Protein AF-A0A833CZT3-F1 (afdb_monomer_lite)

Radius of gyration: 21.4 Å; chains: 1; bounding box: 50×75×38 Å

Structure (mmCIF, N/CA/C/O backbone):
data_AF-A0A833CZT3-F1
#
_entry.id   AF-A0A833CZT3-F1
#
loop_
_atom_site.group_PDB
_atom_site.id
_atom_site.type_symbol
_atom_site.label_atom_id
_atom_site.label_alt_id
_atom_site.label_comp_id
_atom_site.label_asym_id
_atom_site.label_entity_id
_atom_site.label_seq_id
_atom_site.pdbx_PDB_ins_code
_atom_site.Cartn_x
_atom_site.Cartn_y
_atom_site.Cartn_z
_atom_site.occupancy
_atom_site.B_iso_or_equiv
_atom_site.auth_seq_id
_atom_site.auth_comp_id
_atom_site.auth_asym_id
_atom_site.auth_atom_id
_atom_site.pdbx_PDB_model_num
ATOM 1 N N . MET A 1 1 ? -36.996 -59.908 12.625 1.00 32.78 1 MET A N 1
ATOM 2 C CA . MET A 1 1 ? -36.612 -59.934 11.190 1.00 32.78 1 MET A CA 1
ATOM 3 C C . MET A 1 1 ? -37.370 -58.803 10.497 1.00 32.78 1 MET A C 1
ATOM 5 O O . MET A 1 1 ? -38.578 -58.817 10.621 1.00 32.78 1 MET A O 1
ATOM 9 N N . LYS A 1 2 ? -36.818 -57.782 9.831 1.00 33.75 2 LYS A N 1
ATOM 10 C CA . LYS A 1 2 ? -35.468 -57.422 9.361 1.00 33.75 2 LYS A CA 1
ATOM 11 C C . LYS A 1 2 ? -35.389 -55.869 9.273 1.00 33.75 2 LYS A C 1
ATOM 13 O O . LYS A 1 2 ? -36.351 -55.258 8.835 1.00 33.75 2 LYS A O 1
ATOM 18 N N . TYR A 1 3 ? -34.263 -55.313 9.741 1.00 38.62 3 TYR A N 1
ATOM 19 C CA . TYR A 1 3 ? -33.428 -54.179 9.262 1.00 38.62 3 TYR A CA 1
ATOM 20 C C . TYR A 1 3 ? -34.076 -52.997 8.496 1.00 38.62 3 TYR A C 1
ATOM 22 O O . TYR A 1 3 ? -34.686 -53.204 7.457 1.00 38.62 3 TYR A O 1
ATOM 30 N N . GLN A 1 4 ? -34.035 -51.766 9.047 1.00 42.34 4 GLN A N 1
ATOM 31 C CA . GLN A 1 4 ? -33.051 -50.671 8.789 1.00 42.34 4 GLN A CA 1
ATOM 32 C C . GLN A 1 4 ? -33.080 -50.143 7.331 1.00 42.34 4 GLN A C 1
ATOM 34 O O . GLN A 1 4 ? -33.049 -50.921 6.394 1.00 42.34 4 GLN A O 1
ATOM 39 N N . ALA A 1 5 ? -33.116 -48.840 7.039 1.00 45.94 5 ALA A N 1
ATOM 40 C CA . ALA A 1 5 ? -32.350 -47.769 7.665 1.00 45.94 5 ALA A CA 1
ATOM 41 C C . ALA A 1 5 ? -33.053 -46.400 7.549 1.00 45.94 5 ALA A C 1
ATOM 43 O O . ALA A 1 5 ? -33.367 -45.950 6.447 1.00 45.94 5 ALA A O 1
ATOM 44 N N . LEU A 1 6 ? -33.200 -45.685 8.672 1.00 45.09 6 LEU A N 1
ATOM 45 C CA . LEU A 1 6 ? -33.246 -44.224 8.623 1.00 45.09 6 LEU A CA 1
ATOM 46 C C . LEU A 1 6 ? -31.851 -43.753 8.193 1.00 45.09 6 LEU A C 1
ATOM 48 O O . LEU A 1 6 ? -30.884 -43.907 8.938 1.00 45.09 6 LEU A O 1
ATOM 52 N N . ARG A 1 7 ? -31.742 -43.187 6.990 1.00 49.16 7 ARG A N 1
ATOM 53 C CA . ARG A 1 7 ? -30.570 -42.412 6.563 1.00 49.16 7 ARG A CA 1
ATOM 54 C C . ARG A 1 7 ? -30.563 -41.086 7.326 1.00 49.16 7 ARG A C 1
ATOM 56 O O . ARG A 1 7 ? -30.958 -40.054 6.798 1.00 49.16 7 ARG A O 1
ATOM 63 N N . GLY A 1 8 ? -30.165 -41.134 8.593 1.00 48.94 8 GLY A N 1
ATOM 64 C CA . GLY A 1 8 ? -29.804 -39.946 9.354 1.00 48.94 8 GLY A CA 1
ATOM 65 C C . GLY A 1 8 ? -28.436 -39.474 8.883 1.00 48.94 8 GLY A C 1
ATOM 66 O O . GLY A 1 8 ? -27.442 -40.170 9.084 1.00 48.94 8 GLY A O 1
ATOM 67 N N . LEU A 1 9 ? -28.387 -38.320 8.222 1.00 51.62 9 LEU A N 1
ATOM 68 C CA . LEU A 1 9 ? -27.139 -37.631 7.928 1.00 51.62 9 LEU A CA 1
ATOM 69 C C . LEU A 1 9 ? -26.579 -37.126 9.269 1.00 51.62 9 LEU A C 1
ATOM 71 O O . LEU A 1 9 ? -26.989 -36.085 9.775 1.00 51.62 9 LEU A O 1
ATOM 75 N N . LEU A 1 10 ? -25.699 -37.910 9.891 1.00 49.53 10 LEU A N 1
ATOM 76 C CA . LEU A 1 10 ? -24.918 -37.479 11.046 1.00 49.53 10 LEU A CA 1
ATOM 77 C C . LEU A 1 10 ? -23.901 -36.448 10.553 1.00 49.53 10 LEU A C 1
ATOM 79 O O . LEU A 1 10 ? -22.833 -36.799 10.053 1.00 49.53 10 LEU A O 1
ATOM 83 N N . LEU A 1 11 ? -24.254 -35.169 10.676 1.00 50.94 11 LEU A N 1
ATOM 84 C CA . LEU A 1 11 ? -23.289 -34.079 10.647 1.00 50.94 11 LEU A CA 1
ATOM 85 C C . LEU A 1 11 ? -22.422 -34.218 11.898 1.00 50.94 11 LEU A C 1
ATOM 87 O O . LEU A 1 11 ? -22.741 -33.693 12.963 1.00 50.94 11 LEU A O 1
ATOM 91 N N . LEU A 1 12 ? -21.347 -34.995 11.774 1.00 48.50 12 LEU A N 1
ATOM 92 C CA . LEU A 1 12 ? -20.255 -34.965 12.731 1.00 48.50 12 LEU A CA 1
ATOM 93 C C . LEU A 1 12 ? -19.756 -33.515 12.789 1.00 48.50 12 LEU A C 1
ATOM 95 O O . LEU A 1 12 ? -19.436 -32.963 11.732 1.00 48.50 12 LEU A O 1
ATOM 99 N N . PRO A 1 13 ? -19.692 -32.881 13.973 1.00 46.50 13 PRO A N 1
ATOM 100 C CA . PRO A 1 13 ? -18.982 -31.626 14.107 1.00 46.50 13 PRO A CA 1
ATOM 101 C C . PRO A 1 13 ? -17.536 -31.922 13.728 1.00 46.50 13 PRO A C 1
ATOM 103 O O . PRO A 1 13 ? -16.811 -32.613 14.445 1.00 46.50 13 PRO A O 1
ATOM 106 N N . ILE A 1 14 ? -17.139 -31.464 12.543 1.00 49.97 14 ILE A N 1
ATOM 107 C CA . ILE A 1 14 ? -15.740 -31.423 12.161 1.00 49.97 14 ILE A CA 1
ATOM 108 C C . ILE A 1 14 ? -15.131 -30.448 13.159 1.00 49.97 14 ILE A C 1
ATOM 110 O O . ILE A 1 14 ? -15.304 -29.236 13.042 1.00 49.97 14 ILE A O 1
ATOM 114 N N . PHE A 1 15 ? -14.472 -30.990 14.180 1.00 43.94 15 PHE A N 1
ATOM 115 C CA . PHE A 1 15 ? -13.509 -30.249 14.969 1.00 43.94 15 PHE A CA 1
ATOM 116 C C . PHE A 1 15 ? -12.387 -29.864 14.008 1.00 43.94 15 PHE A C 1
ATOM 118 O O . PHE A 1 15 ? -11.391 -30.569 13.855 1.00 43.94 15 PHE A O 1
ATOM 125 N N . LEU A 1 16 ? -12.598 -28.755 13.301 1.00 44.97 16 LEU A N 1
ATOM 126 C CA . LEU A 1 16 ? -11.530 -27.961 12.735 1.00 44.97 16 LEU A CA 1
ATOM 127 C C . LEU A 1 16 ? -10.726 -27.489 13.940 1.00 44.97 16 LEU A C 1
ATOM 129 O O . LEU A 1 16 ? -11.037 -26.468 14.542 1.00 44.97 16 LEU A O 1
ATOM 133 N N . ASN A 1 17 ? -9.732 -28.282 14.334 1.00 31.69 17 ASN A N 1
ATOM 134 C CA . ASN A 1 17 ? -8.606 -27.749 15.077 1.00 31.69 17 ASN A CA 1
ATOM 135 C C . ASN A 1 17 ? -8.066 -26.596 14.223 1.00 31.69 17 ASN A C 1
ATOM 137 O O . ASN A 1 17 ? -7.616 -26.869 13.105 1.00 31.69 17 ASN A O 1
ATOM 141 N N . PRO A 1 18 ? -8.096 -25.336 14.693 1.00 36.47 18 PRO A N 1
ATOM 142 C CA . PRO A 1 18 ? -7.366 -24.263 14.046 1.00 36.47 18 PRO A CA 1
ATOM 143 C C . PRO A 1 18 ? -5.893 -24.483 14.399 1.00 36.47 18 PRO A C 1
ATOM 145 O O . PRO A 1 18 ? -5.313 -23.811 15.245 1.00 36.47 18 PRO A O 1
ATOM 148 N N . ALA A 1 19 ? -5.306 -25.530 13.826 1.00 38.81 19 ALA A N 1
ATOM 149 C CA . ALA A 1 19 ? -3.889 -25.777 13.920 1.00 38.81 19 ALA A CA 1
ATOM 150 C C . ALA A 1 19 ? -3.212 -24.777 12.980 1.00 38.81 19 ALA A C 1
ATOM 152 O O . ALA A 1 19 ? -3.264 -24.928 11.763 1.00 38.81 19 ALA A O 1
ATOM 153 N N . TYR A 1 20 ? -2.583 -23.783 13.605 1.00 36.19 20 TYR A N 1
ATOM 154 C CA . TYR A 1 20 ? -1.649 -22.818 13.033 1.00 36.19 20 TYR A CA 1
ATOM 155 C C . TYR A 1 20 ? -2.251 -21.668 12.225 1.00 36.19 20 TYR A C 1
ATOM 157 O O . TYR A 1 20 ? -2.360 -21.685 11.003 1.00 36.19 20 TYR A O 1
ATOM 165 N N . GLY A 1 21 ? -2.540 -20.613 12.980 1.00 31.36 21 GLY A N 1
ATOM 166 C CA . GLY A 1 21 ? -2.697 -19.242 12.521 1.00 31.36 21 GLY A CA 1
ATOM 167 C C . GLY A 1 21 ? -2.671 -18.301 13.723 1.00 31.36 21 GLY A C 1
ATOM 168 O O . GLY A 1 21 ? -3.578 -17.493 13.891 1.00 31.36 21 GLY A O 1
ATOM 169 N N . GLU A 1 22 ? -1.692 -18.457 14.622 1.00 31.70 22 GLU A N 1
ATOM 170 C CA . GLU A 1 22 ? -1.299 -17.336 15.479 1.00 31.70 22 GLU A CA 1
ATOM 171 C C . GLU A 1 22 ? -0.923 -16.188 14.529 1.00 31.70 22 GLU A C 1
ATOM 173 O O . GLU A 1 22 ? 0.098 -16.300 13.868 1.00 31.70 22 GLU A O 1
ATOM 178 N N . GLU A 1 23 ? -1.808 -15.188 14.394 1.00 36.06 23 GLU A N 1
ATOM 179 C CA . GLU A 1 23 ? -1.685 -13.897 13.673 1.00 36.06 23 GLU A CA 1
ATOM 180 C C . GLU A 1 23 ? -2.893 -13.587 12.765 1.00 36.06 23 GLU A C 1
ATOM 182 O O . GLU A 1 23 ? -2.754 -13.419 11.560 1.00 36.06 23 GLU A O 1
ATOM 187 N N . ILE A 1 24 ? -4.093 -13.399 13.325 1.00 47.78 24 ILE A N 1
ATOM 188 C CA . ILE A 1 24 ? -5.008 -12.397 12.747 1.00 47.78 24 ILE A CA 1
ATOM 189 C C . ILE A 1 24 ? -5.691 -11.621 13.881 1.00 47.78 24 ILE A C 1
ATOM 191 O O . ILE A 1 24 ? -6.677 -12.097 14.442 1.00 47.78 24 ILE A O 1
ATOM 195 N N . PRO A 1 25 ? -5.200 -10.414 14.220 1.00 48.06 25 PRO A N 1
ATOM 196 C CA . PRO A 1 25 ? -6.088 -9.399 14.773 1.00 48.06 25 PRO A CA 1
ATOM 197 C C . PRO A 1 25 ? -5.809 -8.041 14.113 1.00 48.06 25 PRO A C 1
ATOM 199 O O . PRO A 1 25 ? -4.754 -7.445 14.353 1.00 48.06 25 PRO A O 1
ATOM 202 N N . ASP A 1 26 ? -6.709 -7.625 13.210 1.00 52.22 26 ASP A N 1
ATOM 203 C CA . ASP A 1 26 ? -7.137 -6.229 12.940 1.00 52.22 26 ASP A CA 1
ATOM 204 C C . ASP A 1 26 ? -7.526 -5.951 11.482 1.00 52.22 26 ASP A C 1
ATOM 206 O O . ASP A 1 26 ? -8.266 -5.013 11.215 1.00 52.22 26 ASP A O 1
ATOM 210 N N . ILE A 1 27 ? -7.054 -6.749 10.524 1.00 56.84 27 ILE A N 1
ATOM 211 C CA . ILE A 1 27 ? -7.350 -6.524 9.104 1.00 56.84 27 ILE A CA 1
ATOM 212 C C . ILE A 1 27 ? -8.519 -7.422 8.703 1.00 56.84 27 ILE A C 1
ATOM 214 O O . ILE A 1 27 ? -8.466 -8.641 8.890 1.00 56.84 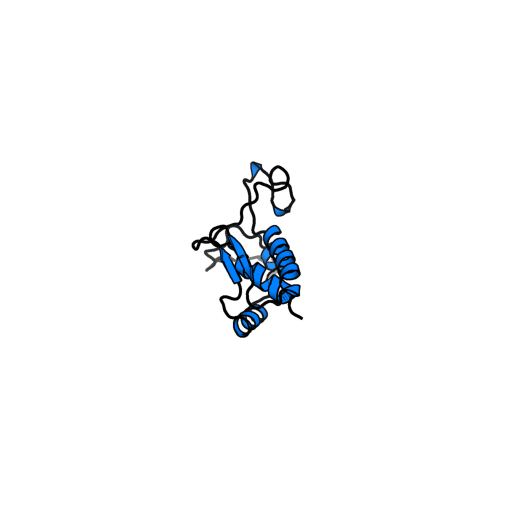27 ILE A O 1
ATOM 218 N N . SER A 1 28 ? -9.589 -6.826 8.177 1.00 61.25 28 SER A N 1
ATOM 219 C CA . SER A 1 28 ? -10.808 -7.553 7.824 1.00 61.25 28 SER A CA 1
ATOM 220 C C . SER A 1 28 ? -10.541 -8.613 6.741 1.00 61.25 28 SER A C 1
ATOM 222 O O . SER A 1 28 ? -9.732 -8.423 5.835 1.00 61.25 28 SER A O 1
ATOM 224 N N . LEU A 1 29 ? -11.257 -9.743 6.775 1.00 63.91 29 LEU A N 1
ATOM 225 C CA . LEU A 1 29 ? -11.205 -10.743 5.689 1.00 63.91 29 LEU A CA 1
ATOM 226 C C . LEU A 1 29 ? -11.550 -10.129 4.320 1.00 63.91 29 LEU A C 1
ATOM 228 O O . LEU A 1 29 ? -11.051 -10.573 3.287 1.00 63.91 29 LEU A O 1
ATOM 232 N N . ARG A 1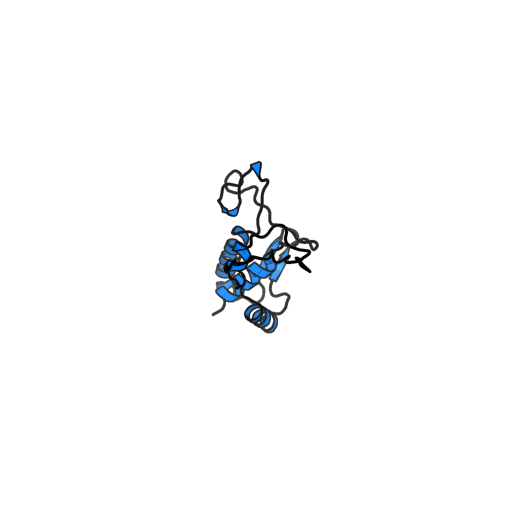 30 ? -12.385 -9.082 4.325 1.00 66.62 30 ARG A N 1
ATOM 233 C CA . ARG A 1 30 ? -12.749 -8.303 3.141 1.00 66.62 30 ARG A CA 1
ATOM 234 C C . ARG A 1 30 ? -11.535 -7.620 2.514 1.00 66.62 30 ARG A C 1
ATOM 236 O O . ARG A 1 30 ? -11.410 -7.668 1.294 1.00 66.62 30 ARG A O 1
ATOM 243 N N . PHE A 1 31 ? -10.635 -7.059 3.323 1.00 72.88 31 PHE A N 1
ATOM 244 C CA . PHE A 1 31 ? -9.412 -6.436 2.826 1.00 72.88 31 PHE A CA 1
ATOM 245 C C . PHE A 1 31 ? -8.601 -7.418 1.971 1.00 72.88 31 PHE A C 1
ATOM 247 O O . PHE A 1 31 ? -8.286 -7.130 0.818 1.00 72.88 31 PHE A O 1
ATOM 254 N N . TYR A 1 32 ? -8.318 -8.612 2.498 1.00 72.56 32 TYR A N 1
ATOM 255 C CA . TYR A 1 32 ? -7.535 -9.610 1.766 1.00 72.56 32 TYR A CA 1
ATOM 256 C C . TYR A 1 32 ? -8.250 -10.104 0.506 1.00 72.56 32 TYR A C 1
ATOM 258 O O . TYR A 1 32 ? -7.611 -10.259 -0.530 1.00 72.56 32 TYR A O 1
ATOM 266 N N . ALA A 1 33 ? -9.571 -10.290 0.552 1.00 74.38 33 ALA A N 1
ATOM 267 C CA . ALA A 1 33 ? -10.341 -10.698 -0.623 1.00 74.38 33 ALA A CA 1
ATOM 268 C C . ALA A 1 33 ? -10.322 -9.657 -1.760 1.00 74.38 33 ALA A C 1
ATOM 270 O O . ALA A 1 33 ? -10.476 -10.023 -2.924 1.00 74.38 33 ALA A O 1
ATOM 271 N N . GLN A 1 34 ? -10.162 -8.373 -1.430 1.00 81.88 34 GLN A N 1
ATOM 272 C CA . GLN A 1 34 ? -10.256 -7.271 -2.385 1.00 81.88 34 GLN A CA 1
ATOM 273 C C . GLN A 1 34 ? -8.891 -6.775 -2.880 1.00 81.88 34 GLN A C 1
ATOM 275 O O . GLN A 1 34 ? -8.768 -6.403 -4.048 1.00 81.88 34 GLN A O 1
ATOM 280 N N . TRP A 1 35 ? -7.876 -6.763 -2.013 1.00 87.06 35 TRP A N 1
ATOM 281 C CA . TRP A 1 35 ? -6.595 -6.098 -2.278 1.00 87.06 35 TRP A CA 1
ATOM 282 C C . TRP A 1 35 ? -5.402 -7.048 -2.402 1.00 87.06 35 TRP A C 1
ATOM 284 O O . TRP A 1 35 ? -4.317 -6.606 -2.787 1.00 87.06 35 TRP A O 1
ATOM 294 N N . ASP A 1 36 ? -5.559 -8.342 -2.110 1.00 84.88 36 ASP A N 1
ATOM 295 C CA . ASP A 1 36 ? -4.474 -9.299 -2.326 1.00 84.88 36 ASP A CA 1
ATOM 296 C C . ASP A 1 36 ? -4.236 -9.533 -3.827 1.00 84.88 36 ASP A C 1
ATOM 298 O O . ASP A 1 36 ? -5.099 -10.011 -4.562 1.00 84.88 36 ASP A O 1
ATOM 302 N N . VAL A 1 37 ? -3.026 -9.219 -4.291 1.00 88.31 37 VAL A N 1
ATOM 303 C CA . VAL A 1 37 ? -2.584 -9.484 -5.673 1.00 88.31 37 VAL A CA 1
ATOM 304 C C . VAL A 1 37 ? -2.108 -10.922 -5.889 1.00 88.31 37 VAL A C 1
ATOM 306 O O . VAL A 1 37 ? -1.856 -11.333 -7.025 1.00 88.31 37 VAL A O 1
ATOM 309 N N . GLY A 1 38 ? -1.951 -11.686 -4.806 1.00 87.50 38 GLY A N 1
ATOM 310 C CA . GLY A 1 38 ? -1.468 -13.056 -4.824 1.00 87.50 38 GLY A CA 1
ATOM 311 C C . GLY A 1 38 ? 0.049 -13.191 -4.999 1.00 87.50 38 GLY A C 1
ATOM 312 O O . GLY A 1 38 ? 0.764 -12.306 -5.482 1.00 87.50 38 GLY A O 1
ATOM 313 N N . GLU A 1 39 ? 0.549 -14.367 -4.622 1.00 88.69 39 GLU A N 1
ATOM 314 C CA . GLU A 1 39 ? 1.985 -14.655 -4.518 1.00 88.69 39 GLU A CA 1
ATOM 315 C C . GLU A 1 39 ? 2.732 -14.497 -5.850 1.00 88.69 39 GLU A C 1
ATOM 317 O O . GLU A 1 39 ? 3.828 -13.944 -5.900 1.00 88.69 39 GLU A O 1
ATOM 322 N N . ARG A 1 40 ? 2.124 -14.911 -6.968 1.00 90.38 40 ARG A N 1
ATOM 323 C CA . ARG A 1 40 ? 2.762 -14.822 -8.291 1.00 90.38 40 ARG A CA 1
ATOM 324 C C . ARG A 1 40 ? 3.041 -13.374 -8.709 1.00 90.38 40 ARG A C 1
ATOM 326 O O . ARG A 1 40 ? 4.113 -13.088 -9.243 1.00 90.38 40 ARG A O 1
ATOM 333 N N . ALA A 1 41 ? 2.085 -12.468 -8.497 1.00 90.19 41 ALA A N 1
ATOM 334 C CA . ALA A 1 41 ? 2.263 -11.053 -8.817 1.00 90.19 41 ALA A CA 1
ATOM 335 C C . ALA A 1 41 ? 3.299 -10.417 -7.882 1.00 90.19 41 ALA A C 1
ATOM 337 O O . ALA A 1 41 ? 4.208 -9.727 -8.347 1.00 90.19 41 ALA A O 1
ATOM 338 N N . ARG A 1 42 ? 3.235 -10.743 -6.587 1.00 91.44 42 ARG A N 1
ATOM 339 C CA . ARG A 1 42 ? 4.200 -10.288 -5.579 1.00 91.44 42 ARG A CA 1
ATOM 340 C C . ARG A 1 42 ? 5.633 -10.718 -5.901 1.00 91.44 42 ARG A C 1
ATOM 342 O O . ARG A 1 42 ? 6.544 -9.894 -5.872 1.00 91.44 42 ARG A O 1
ATOM 349 N N . GLN A 1 43 ? 5.837 -11.973 -6.301 1.00 91.69 43 GLN A N 1
ATOM 350 C CA . GLN A 1 43 ? 7.141 -12.463 -6.755 1.00 91.69 43 GLN A CA 1
ATOM 351 C C . GLN A 1 43 ? 7.630 -11.724 -8.002 1.00 91.69 43 GLN A C 1
ATOM 353 O O . GLN A 1 43 ? 8.798 -11.346 -8.070 1.00 91.69 43 GLN A O 1
ATOM 358 N N . LYS A 1 44 ? 6.748 -11.450 -8.973 1.00 92.56 44 LYS A N 1
ATOM 359 C CA . LYS A 1 44 ? 7.109 -10.655 -10.158 1.00 92.56 44 LYS A CA 1
ATOM 360 C C . LYS A 1 44 ? 7.582 -9.250 -9.770 1.00 92.56 44 LYS A C 1
ATOM 362 O O . LYS A 1 44 ? 8.585 -8.783 -10.312 1.00 92.56 44 LYS A O 1
ATOM 367 N N . LEU A 1 45 ? 6.901 -8.597 -8.828 1.00 92.00 45 LEU A N 1
ATOM 368 C CA . LEU A 1 45 ? 7.307 -7.289 -8.306 1.00 92.00 45 LEU A CA 1
ATOM 369 C C . LEU A 1 45 ? 8.655 -7.359 -7.585 1.00 92.00 45 LEU A C 1
ATOM 371 O O . LEU A 1 45 ? 9.530 -6.547 -7.878 1.00 92.00 45 LEU A O 1
ATOM 375 N N . ASN A 1 46 ? 8.856 -8.351 -6.713 1.00 91.56 46 ASN A N 1
ATOM 376 C CA . ASN A 1 46 ? 10.135 -8.575 -6.033 1.00 91.56 46 ASN A CA 1
ATOM 377 C C . ASN A 1 46 ? 11.283 -8.788 -7.029 1.00 91.56 46 ASN A C 1
ATOM 379 O O . ASN A 1 46 ? 12.353 -8.216 -6.855 1.00 91.56 46 ASN A O 1
ATOM 383 N N . ASN A 1 47 ? 11.059 -9.556 -8.095 1.00 93.81 47 ASN A N 1
ATOM 384 C CA . ASN A 1 47 ? 12.084 -9.819 -9.106 1.00 93.81 47 ASN A CA 1
ATOM 385 C C . ASN A 1 47 ? 12.406 -8.585 -9.960 1.00 93.81 47 ASN A C 1
ATOM 387 O O . ASN A 1 47 ? 13.524 -8.456 -10.447 1.00 93.81 47 ASN A O 1
ATOM 391 N N . THR A 1 48 ? 11.432 -7.69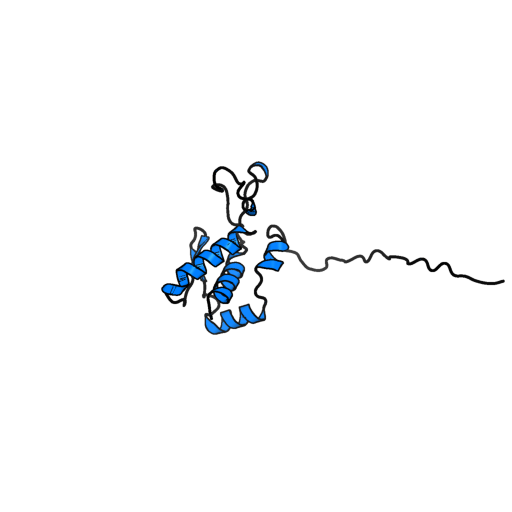3 -10.159 1.00 91.88 48 THR A N 1
ATOM 392 C CA . THR A 1 48 ? 11.574 -6.523 -11.041 1.00 91.88 48 THR A CA 1
ATOM 393 C C . THR A 1 48 ? 12.120 -5.301 -10.300 1.00 91.88 48 THR A C 1
ATOM 395 O O . THR A 1 48 ? 12.972 -4.593 -10.826 1.00 91.88 48 THR A O 1
ATOM 398 N N . PHE A 1 49 ? 11.632 -5.047 -9.084 1.00 90.81 49 PHE A N 1
ATOM 399 C CA . PHE A 1 49 ? 11.904 -3.822 -8.318 1.00 90.81 49 PHE A CA 1
ATOM 400 C C . PHE A 1 49 ? 12.615 -4.083 -6.986 1.00 90.81 49 PHE A C 1
ATOM 402 O O . PHE A 1 49 ? 12.979 -3.147 -6.279 1.00 90.81 49 PHE A O 1
ATOM 409 N N . GLY A 1 50 ? 12.801 -5.350 -6.618 1.00 88.50 50 GLY A N 1
ATOM 410 C CA . GLY A 1 50 ? 13.385 -5.734 -5.343 1.00 88.50 50 GLY A CA 1
ATOM 411 C C . GLY A 1 50 ? 12.423 -5.614 -4.150 1.00 88.50 50 GLY A C 1
ATOM 412 O O . GLY A 1 50 ? 11.298 -5.104 -4.256 1.00 88.50 50 GLY A O 1
ATOM 413 N N . PRO A 1 51 ? 12.871 -6.079 -2.971 1.00 82.25 51 PRO A N 1
ATOM 414 C CA . PRO A 1 51 ? 12.099 -6.000 -1.732 1.00 82.25 51 PRO A CA 1
ATOM 415 C C . PRO A 1 51 ? 11.955 -4.561 -1.208 1.00 82.25 51 PRO A C 1
ATOM 417 O O . PRO A 1 51 ? 11.009 -4.271 -0.488 1.00 82.25 51 PRO A O 1
ATOM 420 N N . GLN A 1 52 ? 12.849 -3.645 -1.600 1.00 85.31 52 GLN A N 1
ATOM 421 C CA . GLN A 1 52 ? 12.850 -2.236 -1.178 1.00 85.31 52 GLN A CA 1
ATOM 422 C C . GL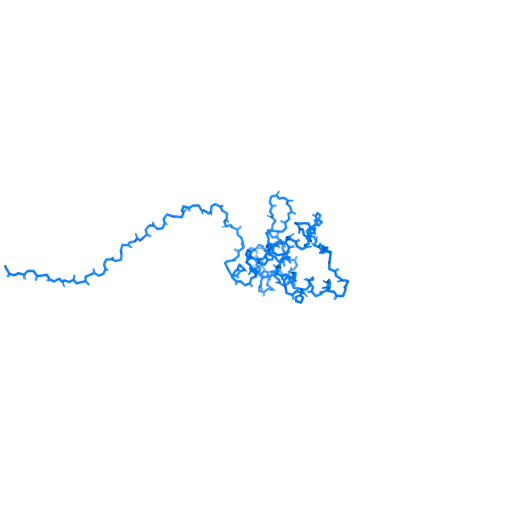N A 1 52 ? 12.127 -1.302 -2.164 1.00 85.31 52 GLN A C 1
ATOM 424 O O . GLN A 1 52 ? 12.374 -0.101 -2.181 1.00 85.31 52 GLN A O 1
ATOM 429 N N . ARG A 1 53 ? 11.207 -1.827 -2.986 1.00 89.50 53 ARG A N 1
ATOM 430 C CA . ARG A 1 53 ? 10.390 -1.030 -3.929 1.00 89.50 53 ARG A CA 1
ATOM 431 C C . ARG A 1 53 ? 9.530 0.046 -3.258 1.00 89.50 53 ARG A C 1
ATOM 433 O O . ARG A 1 53 ? 8.986 0.912 -3.932 1.00 89.50 53 ARG A O 1
ATOM 440 N N . VAL A 1 54 ? 9.382 -0.027 -1.941 1.00 91.44 54 VAL A N 1
ATOM 441 C CA . VAL A 1 54 ? 8.668 0.940 -1.120 1.00 91.44 54 VAL A CA 1
ATOM 442 C C . VAL A 1 54 ? 9.446 1.166 0.173 1.00 91.44 54 VAL A C 1
ATOM 444 O O . VAL A 1 54 ? 10.030 0.231 0.720 1.00 91.44 54 VAL A O 1
ATOM 447 N N . SER A 1 55 ? 9.449 2.401 0.663 1.00 89.25 55 SER A N 1
ATOM 448 C CA . SER A 1 55 ? 9.941 2.741 1.999 1.00 89.25 55 SER A CA 1
ATOM 449 C C . SER A 1 55 ? 8.871 3.479 2.789 1.00 89.25 55 SER A C 1
ATOM 451 O O . SER A 1 55 ? 8.084 4.231 2.215 1.00 89.25 55 SER A O 1
ATOM 453 N N . PHE A 1 56 ? 8.892 3.302 4.104 1.00 86.19 56 PHE A N 1
ATOM 454 C CA . PHE A 1 56 ? 8.046 4.029 5.040 1.00 86.19 56 PHE A CA 1
ATOM 455 C C . PHE A 1 56 ? 8.929 4.911 5.913 1.00 86.19 56 PHE A C 1
ATOM 457 O O . PHE A 1 56 ? 9.957 4.452 6.417 1.00 86.19 56 PHE A O 1
ATOM 464 N N . ASP A 1 57 ? 8.554 6.176 6.068 1.00 84.00 57 ASP A N 1
ATOM 465 C CA . ASP A 1 57 ? 9.215 7.057 7.025 1.00 84.00 57 ASP A CA 1
ATOM 466 C C . ASP A 1 57 ? 8.759 6.739 8.470 1.00 84.00 57 ASP A C 1
ATOM 468 O O . ASP A 1 57 ? 7.800 5.987 8.673 1.00 84.00 57 ASP A O 1
ATOM 472 N N . PRO A 1 58 ? 9.402 7.313 9.505 1.00 76.06 58 PRO A N 1
ATOM 473 C CA . PRO A 1 58 ? 9.001 7.097 10.899 1.00 76.06 58 PRO A CA 1
ATOM 474 C C . PRO A 1 58 ? 7.583 7.578 11.247 1.00 76.06 58 PRO A C 1
ATOM 476 O O . PRO A 1 58 ? 7.077 7.261 12.320 1.00 76.06 58 PRO A O 1
ATOM 479 N N . LYS A 1 59 ? 6.949 8.373 10.377 1.00 73.12 59 LYS A N 1
ATOM 480 C CA . LYS A 1 59 ? 5.559 8.825 10.516 1.00 73.12 59 LYS A CA 1
ATOM 481 C C . LYS A 1 59 ? 4.581 7.896 9.784 1.00 73.12 59 LYS A C 1
ATOM 483 O O . LYS A 1 59 ? 3.380 8.145 9.819 1.00 73.12 59 LYS A O 1
ATOM 488 N N . GLY A 1 60 ? 5.078 6.845 9.130 1.00 70.56 60 GLY A N 1
ATOM 489 C CA . GLY A 1 60 ? 4.292 5.916 8.327 1.00 70.56 60 GLY A CA 1
ATOM 490 C C . GLY A 1 60 ? 3.969 6.421 6.918 1.00 70.56 60 GLY A C 1
ATOM 491 O O . GLY A 1 60 ? 3.203 5.761 6.214 1.00 70.56 60 GLY A O 1
ATOM 492 N N . ASN A 1 61 ? 4.538 7.550 6.477 1.00 82.50 61 ASN A N 1
ATOM 493 C CA . ASN A 1 61 ? 4.360 8.015 5.104 1.00 82.50 61 ASN A CA 1
ATOM 494 C C . ASN A 1 61 ? 5.100 7.088 4.152 1.00 82.50 61 ASN A C 1
ATOM 496 O O . ASN A 1 61 ? 6.264 6.744 4.362 1.00 82.50 61 ASN A O 1
ATOM 500 N N . VAL A 1 62 ? 4.419 6.719 3.076 1.00 88.56 62 VAL A N 1
ATOM 501 C CA . VAL A 1 62 ? 4.936 5.784 2.089 1.00 88.56 62 VAL A CA 1
ATOM 502 C C . VAL A 1 62 ? 5.638 6.519 0.947 1.00 88.56 62 VAL A C 1
ATOM 504 O O . VAL A 1 62 ? 5.211 7.590 0.519 1.00 88.56 62 VAL A O 1
ATOM 507 N N . THR A 1 63 ? 6.721 5.948 0.428 1.00 92.31 63 THR A N 1
ATOM 508 C CA . THR A 1 63 ? 7.398 6.420 -0.787 1.00 92.31 63 THR A CA 1
ATOM 509 C C . THR A 1 63 ? 7.653 5.236 -1.717 1.00 92.31 63 THR A C 1
ATOM 511 O O . THR A 1 63 ? 8.386 4.322 -1.327 1.00 92.31 63 THR A O 1
ATOM 514 N N . PRO A 1 64 ? 7.064 5.212 -2.929 1.00 93.88 64 PRO A N 1
ATOM 515 C CA . PRO A 1 64 ? 7.392 4.206 -3.926 1.00 93.88 64 PRO A CA 1
ATOM 516 C C . PRO A 1 64 ? 8.717 4.540 -4.616 1.00 93.88 64 PRO A C 1
ATOM 518 O O . PRO A 1 64 ? 8.997 5.695 -4.941 1.00 93.88 64 PRO A O 1
ATOM 521 N N . HIS A 1 65 ? 9.497 3.508 -4.912 1.00 92.81 65 HIS A N 1
ATOM 522 C CA . HIS A 1 65 ? 10.738 3.598 -5.676 1.00 92.81 65 HIS A CA 1
ATOM 523 C C . HIS A 1 65 ? 10.533 3.031 -7.080 1.00 92.81 65 HIS A C 1
ATOM 525 O O . HIS A 1 65 ? 9.619 2.243 -7.320 1.00 92.81 65 HIS A O 1
ATOM 531 N N . TYR A 1 66 ? 11.394 3.422 -8.020 1.00 89.56 66 TYR A N 1
ATOM 532 C CA . TYR A 1 66 ? 11.444 2.876 -9.388 1.00 89.56 66 TYR A CA 1
ATOM 533 C C . TYR A 1 66 ? 10.219 3.151 -10.282 1.00 89.56 66 TYR A C 1
ATOM 535 O O . TYR A 1 66 ? 10.208 2.729 -11.438 1.00 89.56 66 TYR A O 1
ATOM 543 N N . LEU A 1 67 ? 9.215 3.892 -9.799 1.00 88.88 67 LEU A N 1
ATOM 544 C CA . LEU A 1 67 ? 8.112 4.376 -10.628 1.00 88.88 67 LEU A CA 1
ATOM 545 C C . LEU A 1 67 ? 8.482 5.682 -11.346 1.00 88.88 67 LEU A C 1
ATOM 547 O O . LEU A 1 67 ? 8.996 6.608 -10.713 1.00 88.88 67 LEU A O 1
ATOM 551 N N . PRO A 1 68 ? 8.154 5.814 -12.642 1.00 88.75 68 PRO A N 1
ATOM 552 C CA . PRO A 1 68 ? 8.180 7.095 -13.336 1.00 88.75 68 PRO A CA 1
ATOM 553 C C . PRO A 1 68 ? 7.322 8.149 -12.621 1.00 88.75 68 PRO A C 1
ATOM 555 O O . PRO A 1 68 ? 6.242 7.846 -12.110 1.00 88.75 68 PRO A O 1
ATOM 558 N N . SER A 1 69 ? 7.750 9.413 -12.639 1.00 87.69 69 SER A N 1
ATOM 559 C CA . SER A 1 69 ? 7.071 10.509 -11.924 1.00 87.69 69 SER A CA 1
ATOM 560 C C . SER A 1 69 ? 5.596 10.687 -12.310 1.00 87.69 69 SER A C 1
ATOM 562 O O . SER A 1 69 ? 4.766 11.015 -11.462 1.00 87.69 69 SER A O 1
ATOM 564 N N . ASN A 1 70 ? 5.237 10.406 -13.565 1.00 88.81 70 ASN A N 1
ATOM 565 C CA . ASN A 1 70 ? 3.856 10.455 -14.051 1.00 88.81 70 ASN A CA 1
ATOM 566 C C . ASN A 1 70 ? 2.970 9.302 -13.532 1.00 88.81 70 ASN A C 1
ATOM 568 O O . ASN A 1 70 ? 1.746 9.410 -13.590 1.00 88.81 70 ASN A O 1
ATOM 572 N N . GLN A 1 71 ? 3.558 8.222 -13.009 1.00 92.31 71 GLN A N 1
ATOM 573 C CA . GLN A 1 71 ? 2.845 7.081 -12.428 1.00 92.31 71 GLN A CA 1
ATOM 574 C C . GLN A 1 71 ? 2.691 7.190 -10.907 1.00 92.31 71 GLN A C 1
ATOM 576 O O . GLN A 1 71 ? 1.705 6.687 -10.366 1.00 92.31 71 GLN A O 1
ATOM 581 N N . ILE A 1 72 ? 3.592 7.908 -10.223 1.00 93.69 72 ILE A N 1
ATOM 582 C CA . ILE A 1 72 ? 3.582 8.059 -8.755 1.00 93.69 72 ILE A CA 1
ATOM 583 C C . ILE A 1 72 ? 2.231 8.572 -8.249 1.00 93.69 72 ILE A C 1
ATOM 585 O O . ILE A 1 72 ? 1.681 8.023 -7.301 1.00 93.69 72 ILE A O 1
ATOM 589 N N . LYS A 1 73 ? 1.637 9.577 -8.906 1.00 92.88 73 LYS A N 1
ATOM 590 C CA . LYS A 1 73 ? 0.342 10.132 -8.476 1.00 92.88 73 LYS A CA 1
ATOM 591 C C . LYS A 1 73 ? -0.788 9.096 -8.515 1.00 92.88 73 LYS A C 1
ATOM 593 O O . LYS A 1 73 ? -1.639 9.076 -7.629 1.00 92.88 73 LYS A O 1
ATOM 598 N N . ARG A 1 74 ? -0.813 8.246 -9.547 1.00 93.62 74 ARG A N 1
ATOM 599 C CA . ARG A 1 74 ? -1.804 7.167 -9.670 1.00 93.62 74 ARG A CA 1
ATOM 600 C C . ARG A 1 74 ? -1.560 6.094 -8.614 1.00 93.62 74 ARG A C 1
ATOM 602 O O . ARG A 1 74 ? -2.514 5.670 -7.969 1.00 93.62 74 ARG A O 1
ATOM 609 N N . TRP A 1 75 ? -0.301 5.712 -8.428 1.00 95.44 75 TRP A N 1
ATOM 610 C CA . TRP A 1 75 ? 0.101 4.744 -7.416 1.00 95.44 75 TRP A CA 1
ATOM 611 C C . TRP A 1 75 ? -0.308 5.192 -6.011 1.00 95.44 75 TRP A C 1
ATOM 613 O O . TRP A 1 75 ? -0.982 4.438 -5.318 1.00 95.44 75 TRP A O 1
ATOM 623 N N . MET A 1 76 ? -0.008 6.443 -5.638 1.00 94.25 76 MET A N 1
ATOM 624 C CA . MET A 1 76 ? -0.369 7.007 -4.330 1.00 94.25 76 MET A CA 1
ATOM 625 C C . MET A 1 76 ? -1.874 6.923 -4.078 1.00 94.25 76 MET A C 1
ATOM 627 O O . MET A 1 76 ? -2.293 6.445 -3.032 1.00 94.25 76 MET A O 1
ATOM 631 N N . ARG A 1 77 ? -2.697 7.284 -5.070 1.00 91.00 77 ARG A N 1
ATOM 632 C CA . ARG A 1 77 ? -4.158 7.218 -4.935 1.00 91.00 77 ARG A CA 1
ATOM 633 C C . ARG A 1 77 ? -4.673 5.789 -4.730 1.00 91.00 77 ARG A C 1
ATOM 635 O O . ARG A 1 77 ? -5.614 5.584 -3.972 1.00 91.00 77 ARG A O 1
ATOM 642 N N . LEU A 1 78 ? -4.098 4.809 -5.429 1.00 92.75 78 LEU A N 1
ATOM 643 C CA . LEU A 1 78 ? -4.481 3.399 -5.291 1.00 92.75 78 LEU A CA 1
ATOM 644 C C . LEU A 1 78 ? -4.017 2.815 -3.954 1.00 92.75 78 LEU A C 1
ATOM 646 O O . LEU A 1 78 ? -4.754 2.050 -3.337 1.00 92.75 78 LEU A O 1
ATOM 650 N N . TYR A 1 79 ? -2.824 3.205 -3.504 1.00 91.75 79 TYR A N 1
ATOM 651 C CA . TYR A 1 79 ? -2.298 2.848 -2.195 1.00 91.75 79 TYR A CA 1
ATOM 652 C C . TYR A 1 79 ? -3.197 3.388 -1.075 1.00 91.75 79 TYR A C 1
ATOM 654 O O . TYR A 1 79 ? -3.635 2.622 -0.222 1.00 91.75 79 TYR A O 1
ATOM 662 N N . GLU A 1 80 ? -3.527 4.681 -1.111 1.00 87.38 80 GLU A N 1
ATOM 663 C CA . GLU A 1 80 ? -4.400 5.333 -0.125 1.00 87.38 80 GLU A CA 1
ATOM 664 C C . GLU A 1 80 ? -5.792 4.696 -0.090 1.00 87.38 80 GLU A C 1
ATOM 666 O O . GLU A 1 80 ? -6.321 4.439 0.989 1.00 87.38 80 GLU A O 1
ATOM 671 N N . LEU A 1 81 ? -6.355 4.377 -1.261 1.00 86.25 81 LEU A N 1
ATOM 672 C CA . LEU A 1 81 ? -7.640 3.688 -1.360 1.00 86.25 81 LEU A CA 1
ATOM 673 C C . LEU A 1 81 ? -7.598 2.314 -0.679 1.00 86.25 81 LEU A C 1
ATOM 675 O O . LEU A 1 81 ? -8.465 2.020 0.139 1.00 86.25 81 LEU A O 1
ATOM 679 N N . CYS A 1 82 ? -6.579 1.504 -0.974 1.00 87.56 82 CYS A N 1
ATOM 680 C CA . CYS A 1 82 ? -6.401 0.201 -0.334 1.00 87.56 82 CYS A CA 1
ATOM 681 C C . CYS A 1 82 ? -6.256 0.337 1.186 1.00 87.56 82 CYS A C 1
ATOM 683 O O . CYS A 1 82 ? -6.942 -0.344 1.943 1.00 87.56 82 CYS A O 1
ATOM 685 N N . MET A 1 83 ? -5.417 1.269 1.642 1.00 83.81 83 MET A N 1
ATOM 686 C CA . MET A 1 83 ? -5.200 1.481 3.069 1.00 83.81 83 MET A CA 1
ATOM 687 C C . MET A 1 83 ? -6.487 1.921 3.790 1.00 83.81 83 MET A C 1
ATOM 689 O O . MET A 1 83 ? -6.738 1.481 4.913 1.00 83.81 83 MET A O 1
ATOM 693 N N . SER A 1 84 ? -7.325 2.747 3.150 1.00 78.00 84 SER A N 1
ATOM 694 C CA . SER A 1 84 ? -8.590 3.237 3.725 1.00 78.00 84 SER A CA 1
ATOM 695 C C . SER A 1 84 ? -9.650 2.153 3.965 1.00 78.00 84 SER A C 1
ATOM 697 O O . SER A 1 84 ? -10.523 2.343 4.805 1.00 78.00 84 SER A O 1
ATOM 699 N N . ASP A 1 85 ? -9.553 1.012 3.280 1.00 75.62 85 ASP A N 1
ATOM 700 C CA . ASP A 1 85 ? -10.574 -0.047 3.259 1.00 75.62 85 ASP A CA 1
ATOM 701 C C . ASP A 1 85 ? -10.292 -1.193 4.254 1.00 75.62 85 ASP A C 1
ATOM 703 O O . ASP A 1 85 ? -10.796 -2.303 4.099 1.00 75.62 85 ASP A O 1
ATOM 707 N N . GLY A 1 86 ? -9.448 -0.953 5.263 1.00 68.50 86 GLY A N 1
ATOM 708 C CA . GLY A 1 86 ? -9.231 -1.933 6.338 1.00 68.50 86 GLY A CA 1
ATOM 709 C C . GLY A 1 86 ? -7.887 -1.870 7.057 1.00 68.50 86 GLY A C 1
ATOM 710 O O . GLY A 1 86 ? -7.564 -2.783 7.814 1.00 68.50 86 GLY A O 1
ATOM 711 N N . CYS A 1 87 ? -7.081 -0.832 6.819 1.00 78.25 87 CYS A N 1
ATOM 712 C CA . CYS A 1 87 ? -5.750 -0.697 7.426 1.00 78.25 87 CYS A CA 1
ATOM 713 C C . CYS A 1 87 ? -5.624 0.499 8.360 1.00 78.25 87 CYS A C 1
ATOM 715 O O . CYS A 1 87 ? -4.568 0.683 8.972 1.00 78.25 87 CYS A O 1
ATOM 717 N N . TYR A 1 88 ? -6.700 1.273 8.484 1.00 77.94 88 TYR A N 1
ATOM 718 C CA . TYR A 1 88 ? -6.872 2.303 9.492 1.00 77.94 88 TYR A CA 1
ATOM 719 C C . TYR A 1 88 ? -7.961 1.900 10.479 1.00 77.94 88 TYR A C 1
ATOM 721 O O . TYR A 1 88 ? -8.959 1.289 10.104 1.00 77.94 88 TYR A O 1
ATOM 729 N N . TYR A 1 89 ? -7.779 2.313 11.724 1.00 75.75 89 TYR A N 1
ATOM 730 C CA . TYR A 1 89 ? -8.724 2.139 12.811 1.00 75.75 89 TYR A CA 1
ATOM 731 C C . TYR A 1 89 ? -8.921 3.441 13.563 1.00 75.75 89 TYR A C 1
ATOM 733 O O . TYR A 1 89 ? -8.120 4.373 13.461 1.00 75.75 89 TYR A O 1
ATOM 741 N N . CYS A 1 90 ? -9.969 3.466 14.367 1.00 79.38 90 CYS A N 1
ATOM 742 C CA . CYS A 1 90 ? -10.079 4.387 15.478 1.00 79.38 90 CYS A CA 1
ATOM 743 C C . CYS A 1 90 ? -10.853 3.744 16.615 1.00 79.38 90 CYS A C 1
ATOM 745 O O . CYS A 1 90 ? -11.263 2.585 16.513 1.00 79.38 90 CYS A O 1
ATOM 747 N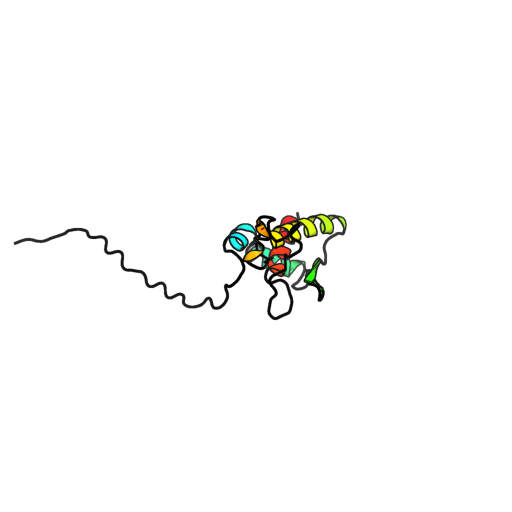 N . ASP A 1 91 ? -10.974 4.477 17.718 1.00 75.88 91 ASP A N 1
ATOM 748 C CA . ASP A 1 91 ? -11.695 4.001 18.885 1.00 75.88 91 ASP A CA 1
ATOM 749 C C . ASP A 1 91 ? -13.139 3.661 18.496 1.00 75.88 91 ASP A C 1
ATOM 751 O O . ASP A 1 91 ? -13.791 4.403 17.762 1.00 75.88 91 ASP A O 1
ATOM 755 N N . ALA A 1 92 ? -13.633 2.513 18.968 1.00 64.81 92 ALA A N 1
ATOM 756 C CA . ALA A 1 92 ? -14.930 1.973 18.550 1.00 64.81 92 ALA A CA 1
ATOM 757 C C . ALA A 1 92 ? -16.101 2.929 18.846 1.00 64.81 92 ALA A C 1
ATOM 759 O O . ALA A 1 92 ? -17.106 2.916 18.137 1.00 64.81 92 ALA A O 1
ATOM 760 N N . ASP A 1 93 ? -15.943 3.784 19.859 1.00 72.75 93 ASP A N 1
ATOM 761 C CA . ASP A 1 93 ? -16.913 4.811 20.243 1.00 72.75 93 ASP A CA 1
ATOM 762 C C . ASP A 1 93 ? -16.890 6.043 19.313 1.00 72.75 93 ASP A C 1
ATOM 764 O O . ASP A 1 93 ? -17.825 6.844 19.328 1.00 72.75 93 ASP A O 1
ATOM 768 N N . GLU A 1 94 ? -15.851 6.199 18.482 1.00 76.69 94 GLU A N 1
ATOM 769 C CA . GLU A 1 94 ? -15.715 7.283 17.501 1.00 76.69 94 GLU A CA 1
ATOM 770 C C . GLU A 1 94 ? -16.210 6.906 16.099 1.00 76.69 94 GLU A C 1
ATOM 772 O O . GLU A 1 94 ? -16.376 7.801 15.274 1.00 76.69 94 GLU A O 1
ATOM 777 N N . GLY A 1 95 ? -16.468 5.622 15.821 1.00 77.44 95 GLY A N 1
ATOM 778 C CA . GLY A 1 95 ? -17.013 5.137 14.549 1.00 77.44 95 GLY A CA 1
ATOM 779 C C . GLY A 1 95 ? -16.058 4.226 13.773 1.00 77.44 95 GLY A C 1
ATOM 780 O O . GLY A 1 95 ? -15.370 3.384 14.343 1.00 77.44 95 GLY A O 1
ATOM 781 N N . SER A 1 96 ? -16.060 4.343 12.442 1.00 75.75 96 SER A N 1
ATOM 782 C CA . SER A 1 96 ? -15.230 3.535 11.540 1.00 75.75 96 SER A CA 1
ATOM 783 C C . SER A 1 96 ? -14.599 4.379 10.436 1.00 75.75 96 SER A C 1
ATOM 785 O O . SER A 1 96 ? -15.258 5.197 9.786 1.00 75.75 96 SER A O 1
ATOM 787 N N . CYS A 1 97 ? -13.306 4.139 10.205 1.00 76.00 97 CYS A N 1
ATOM 788 C CA . CYS A 1 97 ? -12.538 4.759 9.130 1.00 76.00 97 CYS A CA 1
ATOM 789 C C . CYS A 1 97 ? -13.055 4.369 7.747 1.00 76.00 97 CYS A C 1
ATOM 791 O O . CYS A 1 97 ? -13.140 5.227 6.867 1.00 76.00 97 CYS A O 1
ATOM 793 N N . GLU A 1 98 ? -13.466 3.108 7.588 1.00 69.25 98 GLU A N 1
ATOM 794 C CA . GLU A 1 98 ? -14.000 2.568 6.334 1.00 69.25 98 GLU A CA 1
ATOM 795 C C . GLU A 1 98 ? -15.304 3.271 5.929 1.00 69.25 98 GLU A C 1
ATOM 797 O O . GLU A 1 98 ? -15.558 3.501 4.748 1.00 69.25 98 GLU A O 1
ATOM 802 N N . THR A 1 99 ? -16.143 3.633 6.907 1.00 72.25 99 THR A N 1
ATOM 803 C CA . THR A 1 99 ? -17.455 4.250 6.653 1.00 72.25 99 THR A CA 1
ATOM 804 C C . THR A 1 99 ? -17.435 5.776 6.693 1.00 72.25 99 THR A C 1
ATOM 806 O O . THR A 1 99 ? -18.473 6.398 6.469 1.00 72.25 99 THR A O 1
ATOM 809 N N . GLY A 1 100 ? -16.283 6.400 6.956 1.00 72.56 100 GLY A N 1
ATOM 810 C CA . GLY A 1 100 ? -16.187 7.860 7.023 1.00 72.56 100 GLY A CA 1
ATOM 811 C C . GLY A 1 100 ? -16.737 8.472 8.311 1.00 72.56 100 GLY A C 1
ATOM 812 O O . GLY A 1 100 ? -17.036 9.665 8.339 1.00 72.56 100 GLY A O 1
ATOM 813 N N . THR A 1 101 ? -16.943 7.658 9.346 1.00 80.31 101 THR A N 1
ATOM 814 C CA . THR A 1 101 ? -17.641 8.070 10.575 1.00 80.31 101 THR A CA 1
ATOM 815 C C . THR A 1 101 ? -16.703 8.331 11.740 1.00 80.31 101 THR A C 1
ATOM 817 O O . THR A 1 101 ? -17.169 8.748 12.790 1.00 80.31 101 THR A O 1
ATOM 820 N N . CYS A 1 102 ? -15.404 8.115 11.544 1.00 81.44 102 CYS A N 1
ATOM 821 C CA . CYS A 1 102 ? -14.386 8.157 12.576 1.00 81.44 102 CYS A CA 1
ATOM 822 C C . CYS A 1 102 ? -14.034 9.594 13.013 1.00 81.44 102 CYS A C 1
ATOM 824 O O . CYS A 1 102 ? -13.074 10.207 12.530 1.00 81.44 102 CYS A O 1
ATOM 826 N N . GLY A 1 103 ? -14.835 10.160 13.912 1.00 80.81 103 GLY A N 1
ATOM 827 C CA . GLY A 1 103 ? -14.721 11.566 14.301 1.00 80.81 103 GLY A CA 1
ATOM 828 C C . GLY A 1 103 ? -15.020 12.543 13.151 1.00 80.81 103 GLY A C 1
ATOM 829 O O . GLY A 1 103 ? -15.502 12.181 12.075 1.00 80.81 103 GLY A O 1
ATOM 830 N N . LEU A 1 104 ? -14.747 13.833 13.371 1.00 76.81 104 LEU A N 1
ATOM 831 C CA . LEU A 1 104 ? -14.953 14.855 12.341 1.00 76.81 104 LEU A CA 1
ATOM 832 C C . LEU A 1 104 ? -14.007 14.607 11.160 1.00 76.81 104 LEU A C 1
ATOM 834 O O . LEU A 1 104 ? -12.790 14.683 11.306 1.00 76.81 104 LEU A O 1
ATOM 838 N N . GLN A 1 105 ? -14.580 14.351 9.982 1.00 75.81 105 GLN A N 1
ATOM 839 C CA . GLN A 1 105 ? -13.838 14.173 8.728 1.00 75.81 105 GLN A CA 1
ATOM 840 C C . GLN A 1 105 ? -12.752 13.077 8.785 1.00 75.81 105 GLN A C 1
ATOM 842 O O . GLN A 1 105 ? -11.708 13.231 8.155 1.00 75.81 105 GLN A O 1
ATOM 847 N N . ASN A 1 106 ? -12.970 11.974 9.517 1.00 72.56 106 ASN A N 1
ATOM 848 C CA . ASN A 1 106 ? -11.990 10.883 9.664 1.00 72.56 106 ASN A CA 1
ATOM 849 C C . ASN A 1 106 ? -10.651 11.293 10.319 1.00 72.56 106 ASN A C 1
ATOM 851 O O . ASN A 1 106 ? -9.650 10.587 10.181 1.00 72.56 106 ASN A O 1
ATOM 855 N N . ALA A 1 107 ? -10.606 12.415 11.045 1.00 78.50 107 ALA A N 1
ATOM 856 C CA . ALA A 1 107 ? -9.367 12.931 11.633 1.00 78.50 107 ALA A CA 1
ATOM 857 C C . ALA A 1 107 ? -8.717 11.980 12.656 1.00 78.50 107 ALA A C 1
ATOM 859 O O . ALA A 1 107 ? -7.509 12.059 12.883 1.00 78.50 107 ALA A O 1
ATOM 860 N N . SER A 1 108 ? -9.495 11.077 13.254 1.00 81.00 108 SER A N 1
ATOM 861 C CA . SER A 1 108 ? -9.010 10.124 14.255 1.00 81.00 108 SER A CA 1
ATOM 862 C C . SER A 1 108 ? -8.480 8.814 13.671 1.00 81.00 108 SER A C 1
ATOM 864 O O . SER A 1 108 ? -7.992 7.968 14.422 1.00 81.00 108 SER A O 1
ATOM 866 N N . CYS A 1 109 ? -8.543 8.630 12.350 1.00 79.88 109 CYS A N 1
ATOM 867 C CA . CYS A 1 109 ? -8.066 7.414 11.706 1.00 79.88 109 CYS A CA 1
ATOM 868 C C . CYS A 1 109 ? -6.553 7.244 11.847 1.00 79.88 109 CYS A C 1
ATOM 870 O O . CYS A 1 109 ? -5.766 8.091 11.422 1.00 79.88 109 CYS A O 1
ATOM 872 N N . LYS A 1 110 ? -6.140 6.106 12.406 1.00 78.00 110 LYS A N 1
ATOM 873 C CA . LYS A 1 110 ? -4.736 5.737 12.629 1.00 78.00 110 LYS A CA 1
ATOM 874 C C . LYS A 1 110 ? -4.427 4.409 11.953 1.00 78.00 110 LYS A C 1
ATOM 876 O O . LYS A 1 110 ? -5.272 3.521 11.975 1.00 78.00 110 LYS A O 1
ATOM 881 N N . PRO A 1 111 ? -3.258 4.249 11.318 1.00 76.12 111 PRO A N 1
ATOM 882 C CA . PRO A 1 111 ? -2.919 2.989 10.679 1.00 76.12 111 PRO A CA 1
ATOM 883 C C . PRO A 1 111 ? -2.654 1.926 11.746 1.00 76.12 111 PRO A C 1
ATOM 885 O O . PRO A 1 111 ? -2.032 2.209 12.771 1.00 76.12 111 PRO A O 1
ATOM 888 N N . TYR A 1 112 ? -3.056 0.684 11.492 1.00 75.31 112 TYR A N 1
ATOM 889 C CA . TYR A 1 112 ? -2.571 -0.433 12.296 1.00 75.31 112 TYR A CA 1
ATOM 890 C C . TYR A 1 112 ? -1.070 -0.597 12.077 1.00 75.31 112 TYR A C 1
ATOM 892 O O . TYR A 1 112 ? -0.650 -0.785 10.941 1.00 75.31 112 TYR A O 1
ATOM 900 N N . MET A 1 113 ? -0.262 -0.557 13.137 1.00 77.38 113 MET A N 1
ATOM 901 C CA . MET A 1 113 ? 1.199 -0.671 13.041 1.00 77.38 113 MET A CA 1
ATOM 902 C C . MET A 1 113 ? 1.674 -2.086 13.398 1.00 77.38 113 MET A C 1
ATOM 904 O O . MET A 1 113 ? 1.103 -2.744 14.269 1.00 77.38 113 MET A O 1
ATOM 908 N N . ASN A 1 114 ? 2.705 -2.573 12.710 1.00 72.06 114 ASN A N 1
ATOM 909 C CA . ASN A 1 114 ? 3.396 -3.821 13.027 1.00 72.06 114 ASN A CA 1
ATOM 910 C C . ASN A 1 114 ? 4.529 -3.583 14.047 1.00 72.06 114 ASN A C 1
ATOM 912 O O . ASN A 1 114 ? 4.838 -2.447 14.409 1.00 72.06 114 ASN A O 1
ATOM 916 N N . SER A 1 115 ? 5.182 -4.658 14.497 1.00 74.88 115 SER A N 1
ATOM 917 C CA . SER A 1 115 ? 6.282 -4.604 15.477 1.00 74.88 115 SER A CA 1
ATOM 918 C C . SER A 1 115 ? 7.510 -3.809 15.012 1.00 74.88 115 SER A C 1
ATOM 920 O O . SER A 1 115 ? 8.330 -3.413 15.835 1.00 74.88 115 SER A O 1
ATOM 922 N N . GLN A 1 116 ? 7.633 -3.554 13.708 1.00 70.56 116 GLN A N 1
ATOM 923 C CA . GLN A 1 116 ? 8.712 -2.775 13.098 1.00 70.56 116 GLN A CA 1
ATOM 924 C C . GLN A 1 116 ? 8.356 -1.284 12.958 1.00 70.56 116 GLN A C 1
ATOM 926 O O . GLN A 1 116 ? 9.179 -0.507 12.480 1.00 70.56 116 GLN A O 1
ATOM 931 N N . GLY A 1 117 ? 7.151 -0.875 13.374 1.00 69.62 117 GLY A N 1
ATOM 932 C CA . GLY A 1 117 ? 6.683 0.505 13.259 1.00 69.62 117 GLY A CA 1
ATOM 933 C C . GLY A 1 117 ? 6.189 0.877 11.860 1.00 69.62 117 GLY A C 1
ATOM 934 O O . GLY A 1 117 ? 6.164 2.058 11.525 1.00 69.62 117 GLY A O 1
ATOM 935 N N . PHE A 1 118 ? 5.793 -0.102 11.043 1.00 72.31 118 PHE A N 1
ATOM 936 C CA . PHE A 1 118 ? 5.217 0.124 9.715 1.00 72.31 118 PHE A CA 1
ATOM 937 C C . PHE A 1 118 ? 3.729 -0.229 9.683 1.00 72.31 118 PHE A C 1
ATOM 939 O O . PHE A 1 118 ? 3.306 -1.108 10.437 1.00 72.31 118 PHE A O 1
ATOM 946 N N . PRO A 1 119 ? 2.922 0.385 8.798 1.00 75.31 119 PRO A N 1
ATOM 947 C CA . PRO A 1 119 ? 1.528 -0.010 8.649 1.00 75.31 119 PRO A CA 1
ATOM 948 C C . PRO A 1 119 ? 1.405 -1.503 8.290 1.00 75.31 119 PRO A C 1
ATOM 950 O O . PRO A 1 119 ? 2.024 -1.949 7.324 1.00 75.31 119 PRO A O 1
ATOM 953 N N . LYS A 1 120 ? 0.601 -2.279 9.033 1.00 76.62 120 LYS A N 1
ATOM 954 C CA . LYS A 1 120 ? 0.459 -3.746 8.906 1.00 76.62 120 LYS A CA 1
ATOM 955 C C . LYS A 1 120 ? 0.116 -4.187 7.475 1.00 76.62 120 LYS A C 1
ATOM 957 O O . LYS A 1 120 ? 0.626 -5.207 7.026 1.00 76.62 120 LYS A O 1
ATOM 962 N N . CYS A 1 121 ? -0.712 -3.419 6.765 1.00 81.50 121 CYS A N 1
ATOM 963 C CA . CYS A 1 121 ? -1.076 -3.687 5.369 1.00 81.50 121 CYS A CA 1
ATOM 964 C C . CYS A 1 121 ? -0.217 -2.960 4.328 1.00 81.50 121 CYS A C 1
ATOM 966 O O . CYS A 1 121 ? -0.472 -3.087 3.127 1.00 81.50 121 CYS A O 1
ATOM 968 N N . GLY A 1 122 ? 0.707 -2.097 4.760 1.00 84.88 122 GLY A N 1
ATOM 969 C CA . GLY A 1 122 ? 1.356 -1.134 3.871 1.00 84.88 122 GLY A CA 1
ATOM 970 C C . GLY A 1 122 ? 2.048 -1.827 2.701 1.00 84.88 122 GLY A C 1
ATOM 971 O O . GLY A 1 122 ? 1.948 -1.389 1.559 1.00 84.88 122 GLY A O 1
ATOM 972 N N . SER A 1 123 ? 2.690 -2.965 2.951 1.00 85.50 123 SER A N 1
ATOM 973 C CA . SER A 1 123 ? 3.348 -3.755 1.909 1.00 85.50 123 SER A CA 1
ATOM 974 C C . SER A 1 123 ? 2.354 -4.352 0.904 1.00 85.50 123 SER A C 1
ATOM 976 O O . SER A 1 123 ? 2.589 -4.294 -0.300 1.00 85.50 123 SER A O 1
ATOM 978 N N . GLN A 1 124 ? 1.221 -4.872 1.375 1.00 87.69 124 GLN A N 1
ATOM 979 C CA . GLN A 1 124 ? 0.175 -5.465 0.540 1.00 87.69 124 GLN A CA 1
ATOM 980 C C . GLN A 1 124 ? -0.501 -4.397 -0.328 1.00 87.69 124 GLN A C 1
ATOM 982 O O . GLN A 1 124 ? -0.652 -4.584 -1.535 1.00 87.69 124 GLN A O 1
ATOM 987 N N . CYS A 1 125 ? -0.831 -3.241 0.255 1.00 89.62 125 CYS A N 1
ATOM 988 C CA . CYS A 1 125 ? -1.377 -2.115 -0.497 1.00 89.62 125 CYS A CA 1
ATOM 989 C C . CYS A 1 125 ? -0.374 -1.533 -1.492 1.00 89.62 125 CYS A C 1
ATOM 991 O O . CYS A 1 125 ? -0.765 -1.122 -2.586 1.00 89.62 125 CYS A O 1
ATOM 993 N N . ALA A 1 126 ? 0.919 -1.531 -1.157 1.00 91.44 126 ALA A N 1
ATOM 994 C CA . ALA A 1 126 ? 1.964 -1.158 -2.100 1.00 91.44 126 ALA A CA 1
ATOM 995 C C . ALA A 1 126 ? 1.991 -2.117 -3.300 1.00 91.44 126 ALA A C 1
ATOM 997 O O . ALA A 1 126 ? 2.025 -1.659 -4.443 1.00 91.44 126 ALA A O 1
ATOM 998 N N . ASP A 1 127 ? 1.909 -3.428 -3.063 1.00 92.25 127 ASP A N 1
ATOM 999 C CA . ASP A 1 127 ? 1.891 -4.446 -4.121 1.00 92.25 127 ASP A CA 1
ATOM 1000 C C . ASP A 1 127 ? 0.681 -4.326 -5.039 1.00 92.25 127 ASP A C 1
AT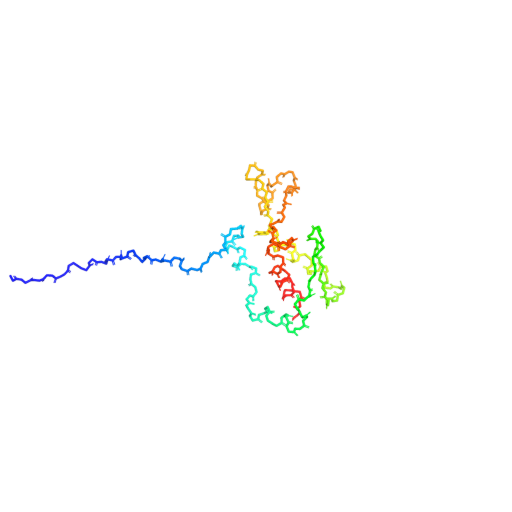OM 1002 O O . ASP A 1 127 ? 0.822 -4.386 -6.268 1.00 92.25 127 ASP A O 1
ATOM 1006 N N . TYR A 1 128 ? -0.493 -4.098 -4.452 1.00 93.00 128 TYR A N 1
ATOM 1007 C CA . TYR A 1 128 ? -1.702 -3.768 -5.192 1.00 93.00 128 TYR A CA 1
ATOM 1008 C C . TYR A 1 128 ? -1.505 -2.528 -6.062 1.00 93.00 128 TYR A C 1
ATOM 1010 O O . TYR A 1 128 ? -1.691 -2.586 -7.280 1.00 93.00 128 TYR A O 1
ATOM 1018 N N . ALA A 1 129 ? -1.062 -1.422 -5.465 1.00 94.00 129 ALA A N 1
ATOM 1019 C CA . ALA A 1 129 ? -0.879 -0.166 -6.174 1.00 94.00 129 ALA A CA 1
ATOM 1020 C C . ALA A 1 129 ? 0.146 -0.292 -7.312 1.00 94.00 129 ALA A C 1
ATOM 1022 O O . ALA A 1 129 ? -0.078 0.259 -8.390 1.00 94.00 129 ALA A O 1
ATOM 1023 N N . PHE A 1 130 ? 1.232 -1.050 -7.122 1.00 94.56 130 PHE A N 1
ATOM 1024 C CA . PHE A 1 130 ? 2.196 -1.350 -8.184 1.00 94.56 130 PHE A CA 1
ATOM 1025 C C . PHE A 1 130 ? 1.544 -2.145 -9.313 1.00 94.56 130 PHE A C 1
ATOM 1027 O O . PHE A 1 130 ? 1.586 -1.717 -10.465 1.00 94.56 130 PHE A O 1
ATOM 1034 N N . THR A 1 131 ? 0.896 -3.262 -8.986 1.00 92.25 131 THR A N 1
ATOM 1035 C CA . THR A 1 131 ? 0.264 -4.146 -9.977 1.00 92.25 131 THR A CA 1
ATOM 1036 C C . THR A 1 131 ? -0.820 -3.424 -10.783 1.00 92.25 131 THR A C 1
ATOM 1038 O O . THR A 1 131 ? -0.942 -3.654 -11.979 1.00 92.25 131 THR A O 1
ATOM 1041 N N . ALA A 1 132 ? -1.570 -2.515 -10.156 1.00 90.69 132 ALA A N 1
ATOM 1042 C CA . ALA A 1 132 ? -2.633 -1.744 -10.800 1.00 90.69 132 ALA A CA 1
ATOM 1043 C C . ALA A 1 132 ? -2.153 -0.457 -11.509 1.00 90.69 132 ALA A C 1
ATOM 1045 O O . ALA A 1 132 ? -2.921 0.162 -12.259 1.00 90.69 132 ALA A O 1
ATOM 1046 N N . THR A 1 133 ? -0.919 -0.010 -11.255 1.00 91.19 133 THR A N 1
ATOM 1047 C CA . THR A 1 133 ? -0.322 1.175 -11.902 1.00 91.19 133 THR A CA 1
ATOM 1048 C C . THR A 1 133 ? 0.531 0.802 -13.107 1.00 91.19 133 THR A C 1
ATOM 1050 O O . THR A 1 133 ? 0.548 1.548 -14.088 1.00 91.19 133 THR A O 1
ATOM 1053 N N . LEU A 1 134 ? 1.237 -0.325 -13.031 1.00 86.69 134 LEU A N 1
ATOM 1054 C CA . LEU A 1 134 ? 2.076 -0.825 -14.111 1.00 86.69 134 LEU A CA 1
ATOM 1055 C C . LEU A 1 134 ? 1.205 -1.388 -15.256 1.00 86.69 134 LEU A C 1
ATOM 1057 O O . LEU A 1 134 ? 0.130 -1.921 -14.984 1.00 86.69 134 LEU A O 1
ATOM 1061 N N . PRO A 1 135 ? 1.631 -1.229 -16.522 1.00 66.25 135 PRO A N 1
ATOM 1062 C CA . PRO A 1 135 ? 0.921 -1.753 -17.689 1.00 66.25 135 PRO A CA 1
ATOM 1063 C C . PRO A 1 135 ? 0.965 -3.284 -17.805 1.00 66.25 135 PRO A C 1
ATOM 1065 O O . PRO A 1 135 ? 1.931 -3.912 -17.302 1.00 66.25 135 PRO A O 1
#

Sequence (135 aa):
MKYQALRGLLLLPIFLNPAYGEEIPDISLRFYAQWDVGERARQKLNNTFGPQRVSFDPKGNVTPHYLPSNQIKRWMRLYELCMSDGCYYCDADEGSCETGTCGLQNASCKPYMNSQGFPKCGSQCADYAFTATLP

Foldseek 3Di:
DDDDDDPDPPPDPPPPPVPDDPDDDFFDPVLCVPQAPDDVLVVVCCVPCNPPQWDADLQQDIDGPPDDPVLRVQLVVQLVVSCQCTFWAADVVQPGSVVCRRHDRSPRTDGCADPVSHRPCNSSSSSSSVVVSPD

pLDDT: mean 74.98, std 17.89, range [31.36, 95.44]

Secondary structure (DSSP, 8-state):
-------------------S----SSS-HHHHHHH--HHHHHHHHHHHH-TTSEEE-TT--EEE-S--HHHHHHHHHHHHHHHHTTSEE--TTT--TTTT-SSGGGTT-EEPB-TTSSBTTHHHHHHHHHHHH--